Protein AF-A0A1V4PTW7-F1 (afdb_monomer_lite)

Radius of gyration: 13.06 Å; chains: 1; bounding box: 29×34×36 Å

Structure (mmCIF, N/CA/C/O backbone):
data_AF-A0A1V4PTW7-F1
#
_entry.id   AF-A0A1V4PTW7-F1
#
loop_
_atom_site.group_PDB
_atom_site.id
_atom_site.type_symbol
_atom_site.label_atom_id
_atom_site.label_alt_id
_atom_site.label_comp_id
_atom_site.label_asym_id
_atom_site.label_entity_id
_atom_site.label_seq_id
_atom_site.pdbx_PDB_ins_code
_atom_site.Cartn_x
_atom_site.Cartn_y
_atom_site.Cartn_z
_atom_site.occupancy
_atom_site.B_iso_or_equiv
_atom_site.auth_seq_id
_atom_site.auth_comp_id
_atom_site.auth_asym_id
_atom_site.auth_atom_id
_atom_site.pdbx_PDB_model_num
ATOM 1 N N . MET A 1 1 ? -1.256 -20.955 21.029 1.00 32.28 1 MET A N 1
ATOM 2 C CA . MET A 1 1 ? -1.245 -21.277 19.587 1.00 32.28 1 MET A CA 1
ATOM 3 C C . MET A 1 1 ? -0.848 -20.006 18.851 1.00 32.28 1 MET A C 1
ATOM 5 O O . MET A 1 1 ? -1.676 -19.118 18.721 1.00 32.28 1 MET A O 1
ATOM 9 N N . ALA A 1 2 ? 0.435 -19.856 18.516 1.00 35.81 2 ALA A N 1
ATOM 10 C CA . ALA A 1 2 ? 0.947 -18.684 17.809 1.00 35.81 2 ALA A CA 1
ATOM 11 C C . ALA A 1 2 ? 0.738 -18.897 16.306 1.00 35.81 2 ALA A C 1
ATOM 13 O O . ALA A 1 2 ? 1.231 -19.880 15.756 1.00 35.81 2 ALA A O 1
ATOM 14 N N . ALA A 1 3 ? -0.021 -18.014 15.661 1.00 35.53 3 ALA A N 1
ATOM 15 C CA . ALA A 1 3 ? -0.102 -17.983 14.211 1.00 35.53 3 ALA A CA 1
ATOM 16 C C . ALA A 1 3 ? 1.226 -17.428 13.691 1.00 35.53 3 ALA A C 1
ATOM 18 O O . ALA A 1 3 ? 1.477 -16.225 13.725 1.00 35.53 3 ALA A O 1
ATOM 19 N N . THR A 1 4 ? 2.112 -18.324 13.271 1.00 41.72 4 THR A N 1
ATOM 20 C CA . THR A 1 4 ? 3.306 -17.971 12.513 1.00 41.72 4 THR A CA 1
ATOM 21 C C . THR A 1 4 ? 2.817 -17.338 11.219 1.00 41.72 4 THR A C 1
ATOM 23 O O . THR A 1 4 ? 2.270 -18.031 10.365 1.00 41.72 4 THR A O 1
ATOM 26 N N . ALA A 1 5 ? 2.957 -16.017 11.093 1.00 46.06 5 ALA A N 1
ATOM 27 C CA . ALA A 1 5 ? 2.792 -15.345 9.817 1.00 46.06 5 ALA A CA 1
ATOM 28 C C . ALA A 1 5 ? 3.803 -15.982 8.862 1.00 46.06 5 ALA A C 1
ATOM 30 O O . ALA A 1 5 ? 5.011 -15.763 8.973 1.00 46.06 5 ALA A O 1
ATOM 31 N N . THR A 1 6 ? 3.322 -16.867 7.996 1.00 45.25 6 THR A N 1
ATOM 32 C CA . THR A 1 6 ? 4.131 -17.509 6.975 1.00 45.25 6 THR A CA 1
ATOM 33 C C . THR A 1 6 ? 4.710 -16.386 6.128 1.00 45.25 6 THR A C 1
ATOM 35 O O . THR A 1 6 ? 3.990 -15.734 5.372 1.00 45.25 6 THR A O 1
ATOM 38 N N . ARG A 1 7 ? 6.014 -16.130 6.297 1.00 49.78 7 ARG A N 1
ATOM 39 C CA . ARG A 1 7 ? 6.830 -15.381 5.342 1.00 49.78 7 ARG A CA 1
ATOM 40 C C . ARG A 1 7 ? 6.782 -16.175 4.043 1.00 49.78 7 ARG A C 1
ATOM 42 O O . ARG A 1 7 ? 7.566 -17.099 3.842 1.00 49.78 7 ARG A O 1
ATOM 49 N N . GLY A 1 8 ? 5.775 -15.903 3.227 1.00 41.25 8 GLY A N 1
ATOM 50 C CA . GLY A 1 8 ? 5.646 -16.489 1.908 1.00 41.25 8 GLY A CA 1
ATOM 51 C C . GLY A 1 8 ? 6.725 -15.904 1.014 1.00 41.25 8 GLY A C 1
ATOM 52 O O . GLY A 1 8 ? 6.516 -14.835 0.462 1.00 41.25 8 GLY A O 1
ATOM 53 N N . GLY A 1 9 ? 7.846 -16.620 0.917 1.00 36.59 9 GLY A N 1
ATOM 54 C CA . GLY A 1 9 ? 8.750 -16.594 -0.228 1.00 36.59 9 G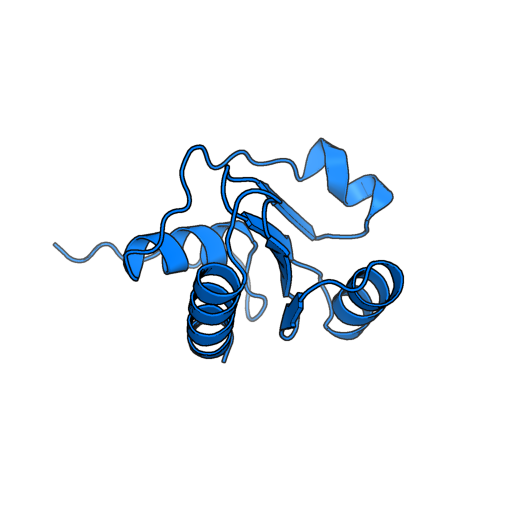LY A CA 1
ATOM 55 C C . GLY A 1 9 ? 9.750 -15.439 -0.292 1.00 36.59 9 GLY A C 1
ATOM 56 O O . GLY A 1 9 ? 9.403 -14.332 -0.664 1.00 36.59 9 GLY A O 1
ATOM 57 N N . GLU A 1 10 ? 11.018 -15.790 -0.057 1.00 37.88 10 GLU A N 1
ATOM 58 C CA . GLU A 1 10 ? 12.187 -15.241 -0.769 1.00 37.88 10 GLU A CA 1
ATOM 59 C C . GLU A 1 10 ? 12.670 -13.830 -0.358 1.00 37.88 10 GLU A C 1
ATOM 61 O O . GLU A 1 10 ? 12.504 -12.839 -1.052 1.00 37.88 10 GLU A O 1
ATOM 66 N N . LEU A 1 11 ? 13.352 -13.780 0.796 1.00 38.69 11 LEU A N 1
ATOM 67 C CA . LEU A 1 11 ? 14.460 -12.862 1.126 1.00 38.69 11 LEU A CA 1
ATOM 68 C C . LEU A 1 11 ? 14.299 -11.380 0.708 1.00 38.69 11 LEU A C 1
ATOM 70 O O . LEU A 1 11 ? 15.005 -10.886 -0.165 1.00 38.69 11 LEU A O 1
ATOM 74 N N . GLY A 1 12 ? 13.481 -10.636 1.456 1.00 48.31 12 GLY A N 1
ATOM 75 C CA . GLY A 1 12 ? 13.752 -9.215 1.724 1.00 48.31 12 GLY A CA 1
ATOM 76 C C . GLY A 1 12 ? 12.744 -8.189 1.208 1.00 48.31 12 GLY A C 1
ATOM 77 O O . GLY A 1 12 ? 12.853 -7.036 1.605 1.00 48.31 12 GLY A O 1
ATOM 78 N N . ALA A 1 13 ? 11.751 -8.569 0.400 1.00 56.53 13 ALA A N 1
ATOM 79 C CA . ALA A 1 13 ? 10.692 -7.645 -0.014 1.00 56.53 13 ALA A CA 1
ATOM 80 C C . ALA A 1 13 ? 9.391 -7.905 0.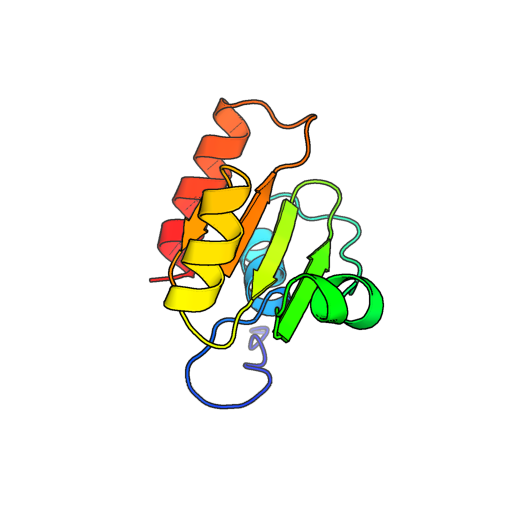762 1.00 56.53 13 ALA A C 1
ATOM 82 O O . ALA A 1 13 ? 8.904 -9.035 0.838 1.00 56.53 13 ALA A O 1
ATOM 83 N N . LEU A 1 14 ? 8.814 -6.854 1.349 1.00 78.75 14 LEU A N 1
ATOM 84 C CA . LEU A 1 14 ? 7.480 -6.915 1.941 1.00 78.75 14 LEU A CA 1
ATOM 85 C C . LEU A 1 14 ? 6.448 -7.110 0.825 1.00 78.75 14 LEU A C 1
ATOM 87 O O . LEU A 1 14 ? 6.436 -6.390 -0.171 1.00 78.75 14 LEU A O 1
ATOM 91 N N . SER A 1 15 ? 5.570 -8.096 0.988 1.00 91.69 15 SER A N 1
ATOM 92 C CA . SER A 1 15 ? 4.494 -8.366 0.036 1.00 91.69 15 SER A CA 1
ATOM 93 C C . SER A 1 15 ? 3.245 -7.554 0.387 1.00 91.69 15 SER A C 1
ATOM 95 O O . SER A 1 15 ? 2.961 -7.310 1.564 1.00 91.69 15 SER A O 1
ATOM 97 N N . ALA A 1 16 ? 2.450 -7.164 -0.615 1.00 95.00 16 ALA A N 1
ATOM 98 C CA . ALA A 1 16 ? 1.210 -6.417 -0.383 1.00 95.00 16 ALA A CA 1
ATOM 99 C C . ALA A 1 16 ? 0.238 -7.182 0.536 1.00 95.00 16 ALA A C 1
ATOM 101 O O . ALA A 1 16 ? -0.392 -6.595 1.417 1.00 95.00 16 ALA A O 1
ATOM 102 N N . ARG A 1 17 ? 0.163 -8.515 0.392 1.00 95.19 17 ARG A N 1
ATOM 103 C CA . ARG A 1 17 ? -0.632 -9.369 1.291 1.00 95.19 17 ARG A CA 1
ATOM 104 C C . ARG A 1 17 ? -0.095 -9.358 2.720 1.00 95.19 17 ARG A C 1
ATOM 106 O O . ARG A 1 17 ? -0.887 -9.333 3.657 1.00 95.19 17 ARG A O 1
ATOM 113 N N . GLY A 1 18 ? 1.227 -9.382 2.884 1.00 93.19 18 GLY A N 1
ATOM 114 C CA . GLY A 1 18 ? 1.876 -9.321 4.191 1.00 93.19 18 GLY A CA 1
ATOM 115 C C . GLY A 1 18 ? 1.513 -8.045 4.946 1.00 93.19 18 GLY A C 1
ATOM 116 O O . GLY A 1 18 ? 1.107 -8.124 6.103 1.00 93.19 18 GLY A O 1
ATOM 117 N N . VAL A 1 19 ? 1.559 -6.897 4.267 1.00 94.19 19 VAL A N 1
ATOM 118 C CA . VAL A 1 19 ? 1.179 -5.594 4.838 1.00 94.19 19 VAL A CA 1
ATOM 119 C C . VAL A 1 19 ? -0.286 -5.579 5.279 1.00 94.19 19 VAL A C 1
ATOM 121 O O . VAL A 1 19 ? -0.583 -5.185 6.404 1.00 94.19 19 VAL A O 1
ATOM 124 N N . VAL A 1 20 ? -1.208 -6.057 4.436 1.00 95.12 20 VAL A N 1
ATOM 125 C CA . VAL A 1 20 ? -2.638 -6.127 4.791 1.00 95.12 20 VAL A CA 1
ATOM 126 C C . VAL A 1 20 ? -2.867 -7.022 6.012 1.00 95.12 20 VAL A C 1
ATOM 128 O O . VAL A 1 20 ? -3.583 -6.634 6.933 1.00 95.12 20 VAL A O 1
ATOM 131 N N . ASN A 1 21 ? -2.225 -8.191 6.064 1.00 94.00 21 ASN A N 1
ATOM 132 C CA . ASN A 1 21 ? -2.337 -9.092 7.212 1.00 94.00 21 ASN A CA 1
ATOM 133 C C . ASN A 1 21 ? -1.768 -8.466 8.495 1.00 94.00 21 ASN A C 1
ATOM 135 O O . ASN A 1 21 ? -2.345 -8.642 9.568 1.00 94.00 21 ASN A O 1
ATOM 139 N N . ALA A 1 22 ? -0.659 -7.731 8.390 1.00 92.69 22 ALA A N 1
ATOM 140 C CA . ALA A 1 22 ? -0.036 -7.053 9.518 1.00 92.69 22 ALA A CA 1
ATOM 141 C C . ALA A 1 22 ? -0.912 -5.913 10.066 1.00 92.69 22 ALA A C 1
ATOM 143 O O . ALA A 1 22 ? -1.084 -5.818 11.278 1.00 92.69 22 ALA A O 1
ATOM 144 N N . LEU A 1 23 ? -1.558 -5.129 9.194 1.00 94.00 23 LEU A N 1
ATOM 145 C CA . LEU A 1 23 ? -2.544 -4.120 9.601 1.00 94.00 23 LEU A CA 1
ATOM 146 C C . LEU A 1 23 ? -3.705 -4.740 10.391 1.00 94.00 23 LEU A C 1
ATOM 148 O O . LEU A 1 23 ? -4.063 -4.245 11.458 1.00 94.00 23 LEU A O 1
ATOM 152 N N . VAL A 1 24 ? -4.271 -5.847 9.899 1.00 94.44 24 VAL A N 1
ATOM 153 C CA . VAL A 1 24 ? -5.350 -6.558 10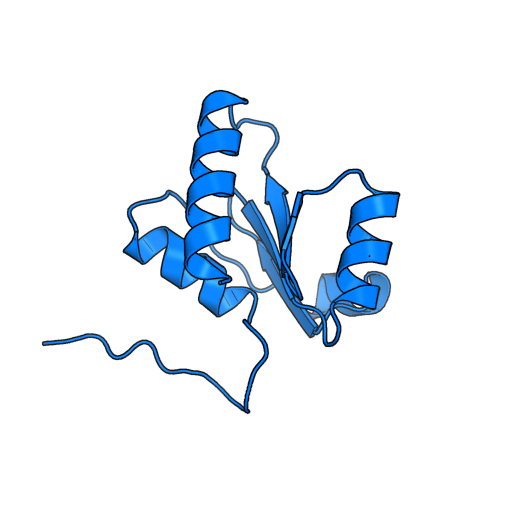.608 1.00 94.44 24 VAL A CA 1
ATOM 154 C C . VAL A 1 24 ? -4.866 -7.071 11.965 1.00 94.44 24 VAL A C 1
ATOM 156 O O . VAL A 1 24 ? -5.574 -6.930 12.960 1.00 94.44 24 VAL A O 1
ATOM 159 N N . ALA A 1 25 ? -3.651 -7.623 12.032 1.00 91.69 25 ALA A N 1
ATOM 160 C CA . ALA A 1 25 ? -3.056 -8.083 13.286 1.00 91.69 25 ALA A CA 1
ATOM 161 C C . ALA A 1 25 ? -2.821 -6.938 14.291 1.00 91.69 25 ALA A C 1
ATOM 163 O O . ALA A 1 25 ? -2.950 -7.157 15.494 1.00 91.69 25 ALA A O 1
ATOM 164 N N . ALA A 1 26 ? -2.544 -5.725 13.806 1.00 91.88 26 ALA A N 1
ATOM 165 C CA . ALA A 1 26 ? -2.434 -4.503 14.603 1.00 91.88 26 ALA A CA 1
ATOM 166 C C . ALA A 1 26 ? -3.799 -3.883 14.985 1.00 91.88 26 ALA A C 1
ATOM 168 O O . ALA A 1 26 ? -3.850 -2.866 15.674 1.00 91.88 26 ALA A O 1
ATOM 169 N N . GLY A 1 27 ? -4.920 -4.487 14.571 1.00 95.06 27 GLY A N 1
ATOM 170 C CA . GLY A 1 27 ? -6.276 -4.037 14.906 1.00 95.06 27 GLY A CA 1
ATOM 171 C C . GLY A 1 27 ? -6.873 -3.007 13.941 1.00 95.06 27 GLY A C 1
ATOM 172 O O . GLY A 1 27 ? -7.943 -2.460 14.215 1.00 95.06 27 GLY A O 1
ATOM 173 N N . PHE A 1 28 ? -6.222 -2.749 12.806 1.00 95.25 28 PHE A N 1
ATOM 174 C CA . PHE A 1 28 ? -6.740 -1.856 11.774 1.00 95.25 28 PHE A CA 1
ATOM 175 C C . PHE A 1 28 ? -7.773 -2.554 10.883 1.00 95.25 28 PHE A C 1
ATOM 177 O O . PHE A 1 28 ? -7.762 -3.771 10.691 1.00 95.25 28 PHE A O 1
ATOM 184 N N . GLN A 1 29 ? -8.677 -1.765 10.304 1.00 94.12 29 GLN A N 1
ATOM 185 C CA . GLN A 1 29 ? -9.685 -2.276 9.382 1.00 94.12 29 GLN A CA 1
ATOM 186 C C . GLN A 1 29 ? -9.065 -2.475 7.998 1.00 94.12 29 GLN A C 1
ATOM 188 O O . GLN A 1 29 ? -8.649 -1.522 7.348 1.00 94.12 29 GLN A O 1
ATOM 193 N N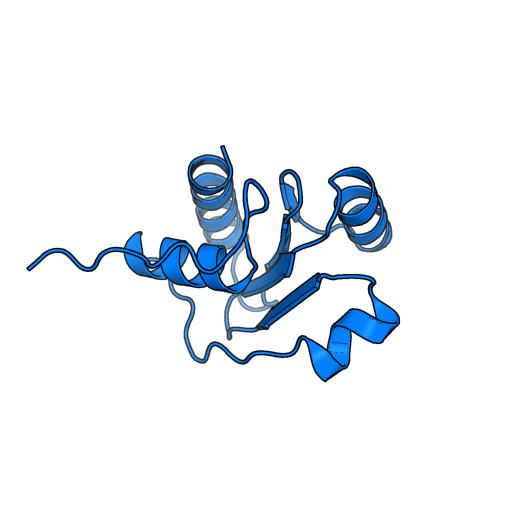 . ALA A 1 30 ? -9.041 -3.711 7.513 1.00 93.19 30 ALA A N 1
ATOM 194 C CA . ALA A 1 30 ? -8.694 -4.018 6.126 1.00 93.19 30 ALA A CA 1
ATOM 195 C C . ALA A 1 30 ? -9.611 -5.128 5.567 1.00 93.19 30 ALA A C 1
ATOM 197 O O . ALA A 1 30 ? -9.134 -6.202 5.193 1.00 93.19 30 ALA A O 1
ATOM 198 N N . PRO A 1 31 ? -10.943 -4.916 5.578 1.00 93.94 31 PRO A N 1
ATOM 199 C CA . PRO A 1 31 ? -11.911 -5.943 5.207 1.00 93.94 31 PRO A CA 1
ATOM 200 C C . PRO A 1 31 ? -11.918 -6.206 3.697 1.00 93.94 31 PRO A C 1
ATOM 202 O O . PRO A 1 31 ? -11.488 -5.372 2.903 1.00 93.94 31 PRO A O 1
ATOM 205 N N . ASN A 1 32 ? -12.458 -7.362 3.305 1.00 95.44 32 ASN A N 1
ATOM 206 C CA . ASN A 1 32 ? -12.697 -7.717 1.902 1.00 95.44 32 ASN A CA 1
ATOM 207 C C . ASN A 1 32 ? -11.426 -7.682 1.032 1.00 95.44 32 ASN A C 1
ATOM 209 O O . ASN A 1 32 ? -11.434 -7.181 -0.086 1.00 95.44 32 ASN A O 1
ATOM 213 N N . ALA A 1 33 ? -10.320 -8.229 1.546 1.00 95.69 33 ALA A N 1
ATOM 214 C CA . ALA A 1 33 ? -9.036 -8.225 0.851 1.00 95.69 33 ALA A CA 1
ATOM 215 C C . ALA A 1 33 ? -9.030 -9.103 -0.417 1.00 95.69 33 ALA A C 1
ATOM 217 O O . ALA A 1 33 ? -8.948 -10.333 -0.342 1.00 95.69 33 ALA A O 1
ATOM 218 N N . VAL A 1 34 ? -9.018 -8.469 -1.588 1.00 97.50 34 VAL A N 1
ATOM 219 C CA . VAL A 1 34 ? -8.982 -9.113 -2.907 1.00 97.50 34 VAL A CA 1
ATOM 220 C C . VAL A 1 34 ? -7.585 -9.007 -3.513 1.00 97.50 34 VAL A C 1
ATOM 222 O O . VAL A 1 34 ? -6.984 -7.932 -3.540 1.00 97.50 34 VAL A O 1
ATOM 225 N N . ASP A 1 35 ? -7.062 -10.130 -4.018 1.00 96.69 35 ASP A N 1
ATOM 226 C CA . ASP A 1 35 ? -5.864 -10.094 -4.860 1.00 96.69 35 ASP A CA 1
ATOM 227 C C . ASP A 1 35 ? -6.217 -9.530 -6.235 1.00 96.69 35 ASP A C 1
ATOM 229 O O . ASP A 1 35 ? -7.084 -10.068 -6.922 1.00 96.69 35 ASP A O 1
ATOM 233 N N . THR A 1 36 ? -5.547 -8.455 -6.632 1.00 97.50 36 THR A N 1
ATOM 234 C CA . THR A 1 36 ? -5.764 -7.787 -7.923 1.00 97.50 36 THR A CA 1
ATOM 235 C C . THR A 1 36 ? -4.488 -7.742 -8.762 1.00 97.50 36 THR A C 1
ATOM 237 O O . THR A 1 36 ? -4.367 -6.960 -9.707 1.00 97.50 36 THR A O 1
ATOM 240 N N . THR A 1 37 ? -3.507 -8.582 -8.417 1.00 96.38 37 THR A N 1
ATOM 241 C CA . THR A 1 37 ? -2.181 -8.599 -9.045 1.00 96.38 37 THR A CA 1
ATOM 242 C C . THR A 1 37 ? -2.274 -8.781 -10.557 1.00 96.38 37 THR A C 1
ATOM 244 O O . THR A 1 37 ? -1.687 -8.001 -11.304 1.00 96.38 37 THR A O 1
ATOM 247 N N . ALA A 1 38 ? -3.067 -9.750 -11.025 1.00 97.00 38 ALA A N 1
ATOM 248 C CA . ALA A 1 38 ? -3.210 -10.043 -12.452 1.00 97.00 38 ALA A CA 1
ATOM 249 C C . ALA A 1 38 ? -3.842 -8.888 -13.252 1.00 97.00 38 ALA A C 1
ATOM 251 O O . ALA A 1 38 ? -3.615 -8.772 -14.453 1.00 97.00 38 ALA A O 1
ATOM 252 N N . GLN A 1 39 ? -4.636 -8.043 -12.596 1.00 97.19 39 GLN A N 1
ATOM 253 C CA . GLN A 1 39 ? -5.381 -6.953 -13.216 1.00 97.19 39 GLN A CA 1
ATOM 254 C C . GLN A 1 39 ? -4.583 -5.650 -13.209 1.00 97.19 39 GLN A C 1
ATOM 256 O O . GLN A 1 39 ? -4.604 -4.910 -14.188 1.00 97.19 39 GLN A O 1
ATOM 261 N N . GLU A 1 40 ? -3.883 -5.355 -12.114 1.00 95.19 40 GLU A N 1
ATOM 262 C CA . GLU A 1 40 ? -3.240 -4.054 -11.935 1.00 95.19 40 GLU A CA 1
ATOM 263 C C . GLU A 1 40 ? -1.750 -4.059 -12.276 1.00 95.19 40 GLU A C 1
ATOM 265 O O . GLU A 1 40 ? -1.254 -3.107 -12.883 1.00 95.19 40 GLU A O 1
ATOM 270 N N . CYS A 1 41 ? -1.026 -5.123 -11.918 1.00 96.00 41 CYS A N 1
ATOM 271 C CA . CYS A 1 41 ? 0.428 -5.135 -12.047 1.00 96.00 41 CYS A CA 1
ATOM 272 C C . CYS A 1 41 ? 0.969 -5.106 -13.485 1.00 96.00 41 CYS A C 1
ATOM 274 O O . CYS A 1 41 ? 2.015 -4.478 -13.666 1.00 96.00 41 CYS A O 1
ATOM 276 N N . PRO A 1 42 ? 0.286 -5.636 -14.523 1.00 96.38 42 PRO A N 1
ATOM 277 C CA . PRO A 1 42 ? 0.724 -5.439 -15.906 1.00 96.38 42 PRO A CA 1
ATOM 278 C C . PRO A 1 42 ? 0.842 -3.963 -16.316 1.00 96.38 42 PRO A C 1
ATOM 280 O O . PRO A 1 42 ? 1.695 -3.623 -17.129 1.00 96.38 42 PRO A O 1
ATOM 283 N N . ALA A 1 43 ? 0.013 -3.082 -15.742 1.00 92.81 43 ALA A N 1
ATOM 284 C CA . ALA A 1 43 ? 0.016 -1.652 -16.048 1.00 92.81 43 ALA A CA 1
ATOM 285 C C . ALA A 1 43 ? 0.859 -0.827 -15.062 1.00 92.81 43 ALA A C 1
ATOM 287 O O . ALA A 1 43 ? 1.491 0.150 -15.458 1.00 92.81 43 ALA A O 1
ATOM 288 N N . SER A 1 44 ? 0.870 -1.188 -13.774 1.00 91.69 44 SER A N 1
ATOM 289 C CA . SER A 1 44 ? 1.601 -0.433 -12.748 1.00 91.69 44 SER A CA 1
ATOM 290 C C . SER A 1 44 ? 3.051 -0.875 -12.550 1.00 91.69 44 SER A C 1
ATOM 292 O O . SER A 1 44 ? 3.810 -0.143 -11.920 1.00 91.69 44 SER A O 1
ATOM 294 N N . GLY A 1 45 ? 3.442 -2.055 -13.041 1.00 93.06 45 GLY A N 1
ATOM 295 C CA . GLY A 1 45 ? 4.773 -2.626 -12.811 1.00 93.06 45 GLY A CA 1
ATOM 296 C C . GLY A 1 45 ? 5.011 -3.082 -11.366 1.00 93.06 45 GLY A C 1
ATOM 297 O O . GLY A 1 45 ? 6.163 -3.140 -10.932 1.00 93.06 45 GLY A O 1
ATOM 298 N N . CYS A 1 46 ? 3.936 -3.359 -10.616 1.00 95.88 46 CYS A N 1
ATOM 299 C CA . CYS A 1 46 ? 4.035 -3.983 -9.295 1.00 95.88 46 CYS A CA 1
ATOM 300 C C . CYS A 1 46 ? 4.310 -5.487 -9.406 1.00 95.88 46 CYS A C 1
ATOM 302 O O . CYS A 1 46 ? 4.152 -6.082 -10.467 1.00 95.88 46 CYS A O 1
ATOM 304 N N . GLU A 1 47 ? 4.709 -6.099 -8.298 1.00 95.69 47 GLU A N 1
ATOM 305 C CA . GLU A 1 47 ? 4.822 -7.555 -8.153 1.00 95.69 47 GLU A CA 1
ATOM 306 C C . GLU A 1 47 ? 3.577 -8.146 -7.493 1.00 95.69 47 GLU A C 1
ATOM 308 O O . GLU A 1 47 ? 3.178 -9.263 -7.811 1.00 95.69 47 GLU A O 1
ATOM 313 N N . GLN A 1 48 ? 2.928 -7.376 -6.615 1.00 97.19 48 GLN A N 1
ATOM 314 C CA . GLN A 1 48 ? 1.653 -7.746 -6.019 1.00 97.19 48 GLN A CA 1
ATOM 315 C C . GLN A 1 48 ? 0.749 -6.527 -5.837 1.00 97.19 48 GLN A C 1
ATOM 317 O O . GLN A 1 48 ? 1.225 -5.427 -5.549 1.00 97.19 48 GLN A O 1
ATOM 322 N N . SER A 1 49 ? -0.562 -6.741 -5.961 1.00 97.69 49 SER A N 1
ATOM 323 C CA . SER A 1 49 ? -1.597 -5.758 -5.636 1.00 97.69 49 SER A CA 1
ATOM 324 C C . SER A 1 49 ? -2.702 -6.399 -4.799 1.00 97.69 49 SER A C 1
ATOM 326 O O . SER A 1 49 ? -3.294 -7.402 -5.202 1.00 97.69 49 SER A O 1
ATOM 328 N N . VAL A 1 50 ? -3.004 -5.814 -3.640 1.00 97.88 50 VAL A N 1
ATOM 329 C CA . VAL A 1 50 ? -4.112 -6.230 -2.772 1.00 97.88 50 VAL A CA 1
ATOM 330 C C . VAL A 1 50 ? -4.988 -5.025 -2.468 1.00 97.88 50 VAL A C 1
ATOM 332 O O . VAL A 1 50 ? -4.497 -3.967 -2.083 1.00 97.88 50 VAL A O 1
ATOM 335 N N . VAL A 1 51 ? -6.294 -5.198 -2.639 1.00 97.25 51 VAL A N 1
ATOM 336 C CA . VAL A 1 51 ? -7.297 -4.152 -2.425 1.00 97.25 51 VAL A CA 1
ATOM 337 C C . VAL A 1 51 ? -8.208 -4.567 -1.294 1.00 97.25 51 VAL A C 1
ATOM 339 O O . VAL A 1 51 ? -8.679 -5.699 -1.273 1.00 97.25 51 VAL A O 1
ATOM 342 N N . THR A 1 52 ? -8.468 -3.642 -0.387 1.00 96.50 52 THR A N 1
ATOM 343 C CA . THR A 1 52 ? -9.484 -3.740 0.658 1.00 96.50 52 THR A CA 1
ATOM 344 C C . THR A 1 52 ? -10.427 -2.543 0.535 1.00 96.50 52 THR A C 1
ATOM 346 O O . THR A 1 52 ? -10.197 -1.639 -0.274 1.00 96.50 52 THR A O 1
ATOM 349 N N . ASP A 1 53 ? -11.465 -2.491 1.365 1.00 94.75 53 ASP A N 1
ATOM 350 C CA . ASP A 1 53 ? -12.366 -1.328 1.390 1.00 94.75 53 ASP A CA 1
ATOM 351 C C . ASP A 1 53 ? -11.706 -0.064 1.974 1.00 94.75 53 ASP A C 1
ATOM 353 O O . ASP A 1 53 ? -12.254 1.032 1.863 1.00 94.75 53 ASP A O 1
ATOM 357 N N . THR A 1 54 ? -10.546 -0.201 2.622 1.00 95.62 54 THR A N 1
ATOM 358 C CA . THR A 1 54 ? -9.846 0.888 3.322 1.00 95.62 54 THR A CA 1
ATOM 359 C C . THR A 1 54 ? -8.524 1.263 2.667 1.00 95.62 54 THR A C 1
ATOM 361 O O . THR A 1 54 ? -8.162 2.440 2.651 1.00 95.62 54 THR A O 1
ATOM 364 N N . VAL A 1 55 ? -7.798 0.289 2.119 1.00 96.00 55 VAL A N 1
ATOM 365 C CA . VAL A 1 55 ? -6.462 0.469 1.555 1.00 96.00 55 VAL A CA 1
ATOM 366 C C . VAL A 1 55 ? -6.282 -0.351 0.284 1.00 96.00 55 VAL A C 1
ATOM 368 O O . VAL A 1 55 ? -6.702 -1.502 0.182 1.00 96.00 55 VAL A O 1
ATOM 371 N N . ARG A 1 56 ? -5.574 0.223 -0.681 1.00 97.38 56 ARG A N 1
ATOM 372 C CA . ARG A 1 56 ? -4.980 -0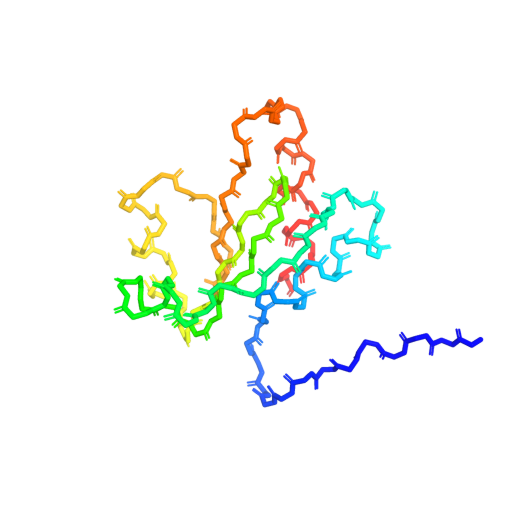.506 -1.800 1.00 97.38 56 ARG A CA 1
ATOM 373 C C . ARG A 1 56 ? -3.478 -0.516 -1.598 1.00 97.38 56 ARG A C 1
ATOM 375 O O . ARG A 1 56 ? -2.851 0.538 -1.565 1.00 97.38 56 ARG A O 1
ATOM 382 N N . VAL A 1 57 ? -2.912 -1.708 -1.470 1.00 96.81 57 VAL A N 1
ATOM 383 C CA . VAL A 1 57 ? -1.487 -1.917 -1.225 1.00 96.81 57 VAL A CA 1
ATOM 384 C C . VAL A 1 57 ? -0.857 -2.554 -2.453 1.00 96.81 57 VAL A C 1
ATOM 386 O O . VAL A 1 57 ? -1.346 -3.565 -2.958 1.00 96.81 57 VAL A O 1
ATOM 389 N N . LYS A 1 58 ? 0.251 -1.980 -2.916 1.00 97.25 58 LYS A N 1
ATOM 390 C CA . LYS A 1 58 ? 1.073 -2.525 -3.998 1.00 97.25 58 LYS A CA 1
ATOM 391 C C . LYS A 1 58 ? 2.499 -2.729 -3.512 1.00 97.25 58 LYS A C 1
ATOM 393 O O . LYS A 1 58 ? 3.058 -1.822 -2.901 1.00 97.25 58 LYS A O 1
ATOM 398 N N . SER A 1 59 ? 3.088 -3.881 -3.818 1.00 96.06 59 SER A N 1
ATOM 399 C CA . SER A 1 59 ? 4.517 -4.136 -3.607 1.00 96.06 59 SER A CA 1
ATOM 400 C C . SER A 1 59 ? 5.263 -4.116 -4.936 1.00 96.06 59 SER A C 1
ATOM 402 O O . SER A 1 59 ? 4.740 -4.547 -5.964 1.00 96.06 59 SER A O 1
ATOM 404 N N . PHE A 1 60 ? 6.487 -3.604 -4.926 1.00 94.88 60 PHE A N 1
ATOM 405 C CA . PHE A 1 60 ? 7.340 -3.452 -6.100 1.00 94.88 60 PHE A CA 1
ATOM 406 C C . PHE A 1 60 ? 8.695 -4.104 -5.848 1.00 94.88 60 PHE A C 1
ATOM 408 O O . PHE A 1 60 ? 9.229 -4.006 -4.751 1.00 94.88 60 PHE A O 1
ATOM 415 N N . GLY A 1 61 ? 9.324 -4.639 -6.894 1.00 92.12 61 GLY A N 1
ATOM 416 C CA . GLY A 1 61 ? 10.646 -5.260 -6.752 1.00 92.12 61 GLY A CA 1
ATOM 417 C C . GLY A 1 61 ? 11.773 -4.302 -6.353 1.00 92.12 61 GLY A C 1
ATOM 418 O O . GLY A 1 61 ? 12.857 -4.749 -5.995 1.00 92.12 61 GLY A O 1
ATOM 419 N N . THR A 1 62 ? 11.563 -2.979 -6.431 1.00 91.94 62 THR A N 1
ATOM 420 C CA . THR A 1 62 ? 12.545 -1.981 -5.979 1.00 91.94 62 THR A CA 1
ATOM 421 C C . THR A 1 62 ? 11.886 -0.723 -5.416 1.00 91.94 62 THR A C 1
ATOM 423 O O . THR A 1 62 ? 10.842 -0.277 -5.901 1.00 91.94 62 THR A O 1
ATOM 426 N N . THR A 1 63 ? 12.564 -0.080 -4.459 1.00 93.06 63 THR A N 1
ATOM 427 C CA . THR A 1 63 ? 12.157 1.216 -3.890 1.00 93.06 63 THR A CA 1
ATOM 428 C C . THR A 1 63 ? 12.028 2.301 -4.955 1.00 93.06 63 THR A C 1
ATOM 430 O O . THR A 1 63 ? 11.063 3.058 -4.960 1.00 93.06 63 THR A O 1
ATOM 433 N N . ALA A 1 64 ? 12.948 2.339 -5.924 1.00 94.12 64 ALA A N 1
ATOM 434 C CA . ALA A 1 64 ? 12.895 3.313 -7.012 1.00 94.12 64 ALA A CA 1
ATOM 435 C C . ALA A 1 64 ? 11.616 3.173 -7.859 1.00 94.12 64 ALA A C 1
ATOM 437 O O . ALA A 1 64 ? 11.035 4.175 -8.270 1.00 94.12 64 ALA A O 1
ATOM 438 N N . ARG A 1 65 ? 11.139 1.947 -8.124 1.00 94.56 65 ARG A N 1
ATOM 439 C CA . ARG A 1 65 ? 9.880 1.736 -8.861 1.00 94.56 65 ARG A CA 1
ATOM 440 C C . ARG A 1 65 ? 8.666 2.173 -8.046 1.00 94.56 65 ARG A C 1
ATOM 442 O O . ARG A 1 65 ? 7.812 2.870 -8.590 1.00 94.56 65 ARG A O 1
ATOM 449 N N . ALA A 1 66 ? 8.628 1.824 -6.761 1.00 95.00 66 ALA A N 1
ATOM 450 C CA . ALA A 1 66 ? 7.569 2.253 -5.850 1.00 95.00 66 ALA A CA 1
ATOM 451 C C . ALA A 1 66 ? 7.478 3.788 -5.770 1.00 95.00 66 ALA A C 1
ATOM 453 O O . ALA A 1 66 ? 6.406 4.354 -5.972 1.00 95.00 66 ALA A O 1
ATOM 454 N N . GLN A 1 67 ? 8.612 4.466 -5.564 1.00 95.12 67 GLN A N 1
ATOM 455 C CA . GLN A 1 67 ? 8.696 5.929 -5.502 1.00 95.12 67 GLN A CA 1
ATOM 456 C C . GLN A 1 67 ? 8.203 6.596 -6.786 1.00 95.12 67 GLN A C 1
ATOM 458 O O . GLN A 1 67 ? 7.373 7.499 -6.726 1.00 95.12 67 GLN A O 1
ATOM 463 N N . ASN A 1 68 ? 8.658 6.128 -7.953 1.00 96.00 68 ASN A N 1
ATOM 464 C CA . ASN A 1 68 ? 8.213 6.675 -9.237 1.00 96.00 68 ASN A CA 1
ATOM 465 C C . ASN A 1 68 ? 6.700 6.503 -9.443 1.00 96.00 68 ASN A C 1
ATOM 467 O O . ASN A 1 68 ? 6.023 7.427 -9.894 1.00 96.00 68 ASN A O 1
ATOM 471 N N . PHE A 1 69 ? 6.156 5.330 -9.101 1.00 95.56 69 PHE A N 1
ATOM 472 C CA . PHE A 1 69 ? 4.724 5.070 -9.220 1.00 95.56 69 PHE A CA 1
ATOM 473 C C . PHE A 1 69 ? 3.893 5.976 -8.300 1.00 95.56 69 PHE A C 1
ATOM 475 O O . PHE A 1 69 ? 2.865 6.504 -8.739 1.00 95.56 69 PHE A O 1
ATOM 482 N N . ALA A 1 70 ? 4.340 6.142 -7.051 1.00 96.25 70 ALA A N 1
ATOM 483 C CA . ALA A 1 70 ? 3.663 6.934 -6.033 1.00 96.25 70 ALA A CA 1
ATOM 484 C C . ALA A 1 70 ? 3.722 8.436 -6.329 1.00 96.25 70 ALA A C 1
ATOM 486 O O . ALA A 1 70 ? 2.689 9.096 -6.280 1.00 96.25 70 ALA A O 1
ATOM 487 N N . ALA A 1 71 ? 4.889 8.962 -6.714 1.00 94.50 71 ALA A N 1
ATOM 488 C CA . ALA A 1 71 ? 5.081 10.383 -7.007 1.00 94.50 71 ALA A CA 1
ATOM 489 C C . ALA A 1 71 ? 4.183 10.872 -8.153 1.00 94.50 71 ALA A C 1
ATOM 491 O O . ALA A 1 71 ? 3.623 11.961 -8.085 1.00 94.50 71 ALA A O 1
ATOM 492 N N . ALA A 1 72 ? 3.976 10.043 -9.182 1.00 92.44 72 ALA A N 1
ATOM 493 C CA . ALA A 1 72 ? 3.084 10.367 -10.296 1.00 92.44 72 ALA A CA 1
ATOM 494 C C . ALA A 1 72 ? 1.596 10.474 -9.898 1.00 92.44 72 ALA A C 1
ATOM 496 O O . ALA A 1 72 ? 0.781 10.914 -10.706 1.00 92.44 72 ALA A O 1
ATOM 497 N N . ARG A 1 73 ? 1.230 10.016 -8.695 1.00 92.50 73 ARG A N 1
ATOM 498 C CA . ARG A 1 73 ? -0.155 9.888 -8.211 1.00 92.50 73 ARG A CA 1
ATOM 499 C C . ARG A 1 73 ? -0.381 10.517 -6.834 1.00 92.50 73 ARG A C 1
ATOM 501 O O . ARG A 1 73 ? -1.472 10.369 -6.298 1.00 92.50 73 ARG A O 1
ATOM 508 N N . ASP A 1 74 ? 0.634 11.176 -6.276 1.00 93.94 74 ASP A N 1
ATOM 509 C CA . ASP A 1 74 ? 0.630 11.730 -4.915 1.00 93.94 74 ASP A CA 1
ATOM 510 C C . ASP A 1 74 ? 0.199 10.705 -3.840 1.00 93.94 74 ASP A C 1
ATOM 512 O O . ASP A 1 74 ? -0.633 10.967 -2.973 1.00 93.94 74 ASP A O 1
ATOM 516 N N . LEU A 1 75 ? 0.730 9.479 -3.940 1.00 95.88 75 LEU A N 1
ATOM 517 C CA . LEU A 1 75 ? 0.398 8.375 -3.030 1.00 95.88 75 LEU A CA 1
ATOM 518 C C . LEU A 1 75 ? 1.415 8.225 -1.899 1.00 95.88 75 LEU A C 1
ATOM 520 O O . LEU A 1 75 ? 2.588 8.575 -2.034 1.00 95.88 75 LEU A O 1
ATOM 524 N N . PHE A 1 76 ? 0.975 7.614 -0.798 1.00 95.81 76 PHE A N 1
ATOM 525 C CA . PHE A 1 76 ? 1.857 7.256 0.306 1.00 95.81 76 PHE A CA 1
ATOM 526 C C . PHE A 1 76 ? 2.746 6.067 -0.074 1.00 95.81 76 PHE A C 1
ATOM 528 O O . PHE A 1 76 ? 2.281 5.088 -0.661 1.00 95.81 76 PHE A O 1
ATOM 535 N N . GLN A 1 77 ? 4.029 6.138 0.271 1.00 95.19 77 GLN A N 1
ATOM 536 C CA . GLN A 1 77 ? 5.020 5.132 -0.096 1.00 95.19 77 GLN A CA 1
ATOM 537 C C . GLN A 1 77 ? 6.038 4.939 1.028 1.00 95.19 77 GLN A C 1
ATOM 539 O O . GLN A 1 77 ? 6.458 5.901 1.667 1.00 95.19 77 GLN A O 1
ATOM 544 N N . LEU A 1 78 ? 6.443 3.686 1.235 1.00 93.38 78 LEU A N 1
ATOM 545 C CA . LEU A 1 78 ? 7.489 3.264 2.164 1.00 93.38 78 LEU A CA 1
ATOM 546 C C . LEU A 1 78 ? 8.282 2.131 1.514 1.00 93.38 78 LEU A C 1
ATOM 548 O O . LEU A 1 78 ? 7.709 1.106 1.157 1.00 93.38 78 LEU A O 1
ATOM 552 N N . GLU A 1 79 ? 9.590 2.311 1.333 1.00 92.69 79 GLU A N 1
ATOM 553 C CA . GLU A 1 79 ? 10.465 1.340 0.659 1.00 92.69 79 GLU A CA 1
ATOM 554 C C . GLU A 1 79 ? 9.876 0.763 -0.649 1.00 92.69 79 GLU A C 1
ATOM 556 O O . GLU A 1 79 ? 9.715 1.467 -1.643 1.00 92.69 79 GLU A O 1
ATOM 561 N N . THR A 1 80 ? 9.532 -0.520 -0.672 1.00 94.50 80 THR A N 1
ATOM 562 C CA . THR A 1 80 ? 8.968 -1.225 -1.829 1.00 94.50 80 THR A CA 1
ATOM 563 C C . THR A 1 80 ? 7.439 -1.205 -1.869 1.00 94.50 80 THR A C 1
ATOM 565 O O . THR A 1 80 ? 6.849 -1.753 -2.799 1.00 94.50 80 THR A O 1
ATOM 568 N N . ILE A 1 81 ? 6.782 -0.568 -0.898 1.00 95.81 81 ILE A N 1
ATOM 569 C CA . ILE A 1 81 ? 5.331 -0.563 -0.714 1.00 95.81 81 ILE A CA 1
ATOM 570 C C . ILE A 1 81 ? 4.738 0.798 -1.074 1.00 95.81 81 ILE A C 1
ATOM 572 O O . ILE A 1 81 ? 5.197 1.839 -0.610 1.00 95.81 81 ILE A O 1
ATOM 576 N N . VAL A 1 82 ? 3.659 0.787 -1.854 1.00 97.12 82 VAL A N 1
ATOM 577 C CA . VAL A 1 82 ? 2.795 1.951 -2.084 1.00 97.12 82 VAL A CA 1
ATOM 578 C C . VAL A 1 82 ? 1.417 1.656 -1.519 1.00 97.12 82 VAL A C 1
ATOM 580 O O . VAL A 1 82 ? 0.874 0.571 -1.741 1.00 97.12 82 VAL A O 1
ATOM 583 N N . VAL A 1 83 ? 0.848 2.630 -0.813 1.00 96.75 83 VAL A N 1
ATOM 584 C CA . VAL A 1 83 ? -0.497 2.551 -0.249 1.00 96.75 83 VAL A CA 1
ATOM 585 C C . VAL A 1 83 ? -1.334 3.726 -0.728 1.00 96.75 83 VAL A C 1
ATOM 587 O O . VAL A 1 83 ? -0.964 4.891 -0.598 1.00 96.75 83 VAL A O 1
ATOM 590 N N . GLU A 1 84 ? -2.501 3.395 -1.255 1.00 96.88 84 GLU A N 1
ATOM 591 C CA . GLU A 1 84 ? -3.573 4.335 -1.543 1.00 96.88 84 GLU A CA 1
ATOM 592 C C . GLU A 1 84 ? -4.699 4.118 -0.527 1.00 96.88 84 GLU A C 1
ATOM 594 O O . GLU A 1 84 ? -5.124 2.986 -0.283 1.00 96.88 84 GLU A O 1
ATOM 599 N N . PHE A 1 85 ? -5.173 5.203 0.083 1.00 95.56 85 PHE A N 1
ATOM 600 C CA . PHE A 1 85 ? -6.262 5.169 1.056 1.00 95.56 85 PHE A CA 1
ATOM 601 C C . PHE A 1 85 ? -7.604 5.356 0.360 1.00 95.56 85 PHE A C 1
ATOM 603 O O . PHE A 1 85 ? -7.750 6.232 -0.493 1.00 95.56 85 PHE A O 1
ATOM 610 N N . ALA A 1 86 ? -8.606 4.575 0.758 1.00 91.19 86 ALA A N 1
ATOM 611 C CA . ALA A 1 86 ? -9.946 4.717 0.215 1.00 91.19 86 ALA A CA 1
ATOM 612 C C . ALA A 1 86 ? -10.506 6.131 0.500 1.00 91.19 86 ALA A C 1
ATOM 614 O O . ALA A 1 86 ? -10.325 6.653 1.609 1.00 91.19 86 ALA A O 1
ATOM 615 N N . PRO A 1 87 ? -11.233 6.751 -0.453 1.00 87.75 87 PRO A N 1
ATOM 616 C CA . PRO A 1 87 ? -11.764 8.106 -0.295 1.00 87.75 87 PRO A CA 1
ATOM 617 C C . PRO A 1 87 ? -12.566 8.356 0.995 1.00 87.75 87 PRO A C 1
ATOM 619 O O . PRO A 1 87 ? -12.390 9.433 1.565 1.00 87.75 87 PRO A O 1
ATOM 622 N N . PRO A 1 88 ? -13.386 7.406 1.501 1.00 88.88 88 PRO A N 1
ATOM 623 C CA . PRO A 1 88 ? -14.173 7.611 2.719 1.00 88.88 88 PRO A CA 1
ATOM 624 C C . PRO A 1 88 ? -13.359 7.771 4.011 1.00 88.88 88 PRO A C 1
ATOM 626 O O . PRO A 1 88 ? -13.919 8.210 5.013 1.00 88.88 88 PRO A O 1
ATOM 629 N N . LEU A 1 89 ? -12.069 7.410 4.029 1.00 92.25 89 LEU A N 1
ATOM 630 C CA . LEU A 1 89 ? -11.242 7.570 5.226 1.00 92.25 89 LEU A CA 1
ATOM 631 C C . LEU A 1 89 ? -10.977 9.048 5.513 1.00 92.25 89 LEU A C 1
ATOM 633 O O . LEU A 1 89 ? -10.501 9.778 4.639 1.00 92.25 89 LEU A O 1
ATOM 637 N N . SER A 1 90 ? -11.214 9.457 6.761 1.00 94.06 90 SER A N 1
ATOM 638 C CA . SER A 1 90 ? -10.848 10.787 7.244 1.00 94.06 90 SER A CA 1
ATOM 639 C C . SER A 1 90 ? -9.326 10.973 7.241 1.00 94.06 90 SER A C 1
ATOM 641 O O . SER A 1 90 ? -8.573 10.005 7.353 1.00 94.06 90 SER A O 1
ATOM 643 N N . GLU A 1 91 ? -8.839 12.215 7.176 1.00 93.44 91 GLU A N 1
ATOM 644 C CA . GLU A 1 91 ? -7.394 12.484 7.282 1.00 93.44 91 GLU A CA 1
ATOM 645 C C . GLU A 1 91 ? -6.792 11.985 8.603 1.00 93.44 91 GLU A C 1
ATOM 647 O O . GLU A 1 91 ? -5.650 11.524 8.629 1.00 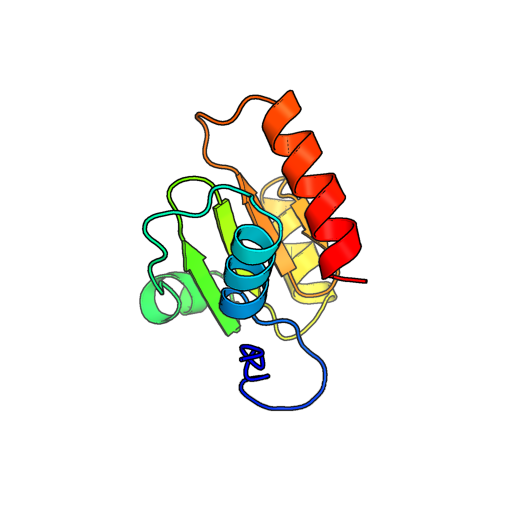93.44 91 GLU A O 1
ATOM 652 N N . GLN A 1 92 ? -7.570 12.010 9.692 1.00 94.88 92 GLN A N 1
ATOM 653 C CA . GLN A 1 92 ? -7.143 11.462 10.977 1.00 94.88 92 GLN A CA 1
ATOM 654 C C . GLN A 1 92 ? -6.942 9.944 10.898 1.00 94.88 92 GLN A C 1
ATOM 656 O O . GLN A 1 92 ? -5.945 9.433 11.412 1.00 94.88 92 GLN A O 1
ATOM 661 N N . ASP A 1 93 ? -7.848 9.225 10.237 1.00 95.06 93 ASP A N 1
ATOM 662 C CA . ASP A 1 93 ? -7.704 7.783 10.048 1.00 95.06 93 ASP A CA 1
ATOM 663 C C . ASP A 1 93 ? -6.523 7.478 9.130 1.00 95.06 93 ASP A C 1
ATOM 665 O O . ASP A 1 93 ? -5.672 6.669 9.492 1.00 95.06 93 ASP A O 1
ATOM 669 N N . ARG A 1 94 ? -6.390 8.188 8.000 1.00 96.00 94 ARG A N 1
ATOM 670 C CA . ARG A 1 94 ? -5.236 8.051 7.091 1.00 96.00 94 ARG A CA 1
ATOM 671 C C . ARG A 1 94 ? -3.914 8.253 7.830 1.00 96.00 94 ARG A C 1
ATOM 673 O O . ARG A 1 94 ? -2.988 7.473 7.640 1.00 96.00 94 ARG A O 1
ATOM 680 N N . ALA A 1 95 ? -3.828 9.254 8.708 1.00 96.00 95 ALA A N 1
ATOM 681 C CA . ALA A 1 95 ? -2.642 9.490 9.527 1.00 96.00 95 ALA A CA 1
ATOM 682 C C . ALA A 1 95 ? -2.335 8.318 10.475 1.00 96.00 95 ALA A C 1
ATOM 684 O O . ALA A 1 95 ? -1.172 7.945 10.608 1.00 96.00 95 ALA A O 1
ATOM 685 N N . ARG A 1 96 ? -3.358 7.699 11.082 1.00 96.00 96 ARG A N 1
ATOM 686 C CA . ARG A 1 96 ? -3.183 6.499 11.919 1.00 96.00 96 ARG A CA 1
ATOM 687 C C . ARG A 1 96 ? -2.663 5.311 11.113 1.00 96.00 96 ARG A C 1
ATOM 689 O O . ARG A 1 96 ? -1.737 4.651 11.568 1.00 96.00 96 ARG A O 1
ATOM 696 N N . TYR A 1 97 ? -3.207 5.064 9.917 1.00 96.00 97 TYR A N 1
ATOM 697 C CA . TYR A 1 97 ? -2.687 4.006 9.044 1.00 96.00 97 TYR A CA 1
ATOM 698 C C . TYR A 1 97 ? -1.242 4.276 8.617 1.00 96.00 97 TYR A C 1
ATOM 700 O O . TYR A 1 97 ? -0.435 3.356 8.641 1.00 96.00 97 TYR A O 1
ATOM 708 N N . ARG A 1 98 ? -0.900 5.517 8.238 1.00 95.94 98 ARG A N 1
ATOM 709 C CA . ARG A 1 98 ? 0.477 5.886 7.864 1.00 95.94 98 ARG A CA 1
ATOM 710 C C . ARG A 1 98 ? 1.465 5.592 8.993 1.00 95.94 98 ARG A C 1
ATOM 712 O O . ARG A 1 98 ? 2.465 4.932 8.746 1.00 95.94 98 ARG A O 1
ATOM 719 N N . ALA A 1 99 ? 1.143 6.017 10.215 1.00 95.88 99 ALA A N 1
ATOM 720 C CA . ALA A 1 99 ? 1.993 5.787 11.380 1.00 95.88 99 ALA A CA 1
ATOM 721 C C . ALA A 1 99 ? 2.222 4.291 11.653 1.00 95.88 99 ALA A C 1
ATOM 723 O O . ALA A 1 99 ? 3.342 3.884 11.942 1.00 95.88 99 ALA A O 1
ATOM 724 N N . GLU A 1 100 ? 1.185 3.460 11.521 1.00 94.19 100 GLU A N 1
ATOM 725 C CA . GLU A 1 100 ? 1.340 2.011 11.680 1.00 94.19 100 GLU A CA 1
ATOM 726 C C . GLU A 1 100 ? 2.170 1.398 10.546 1.00 94.19 100 GLU A C 1
ATOM 728 O O . GLU A 1 100 ? 3.069 0.599 10.785 1.00 94.19 100 GLU A O 1
ATOM 733 N N . LEU A 1 101 ? 1.920 1.800 9.298 1.00 92.12 101 LEU A N 1
ATOM 734 C CA . LEU A 1 101 ? 2.678 1.322 8.142 1.00 92.12 101 LEU A CA 1
ATOM 735 C C . LEU A 1 101 ? 4.175 1.645 8.263 1.00 92.12 101 LEU A C 1
ATOM 737 O O . LEU A 1 101 ? 5.000 0.807 7.911 1.00 92.12 101 LEU A O 1
ATOM 741 N N . GLU A 1 102 ? 4.535 2.812 8.802 1.00 92.88 102 GLU A N 1
ATOM 742 C CA . GLU A 1 102 ? 5.929 3.179 9.093 1.00 92.88 102 GLU A CA 1
ATOM 743 C C . GLU A 1 102 ? 6.589 2.248 10.117 1.00 92.88 102 GLU A C 1
ATOM 745 O O . GLU A 1 102 ? 7.792 2.018 10.035 1.00 92.88 102 GLU A O 1
ATOM 750 N N . VAL A 1 103 ? 5.826 1.693 11.063 1.00 89.69 103 VAL A N 1
ATOM 751 C CA . VAL A 1 103 ? 6.324 0.695 12.024 1.00 89.69 103 VAL A CA 1
ATOM 752 C C . VAL A 1 103 ? 6.457 -0.677 11.368 1.00 89.69 103 VAL A C 1
ATOM 754 O O . VAL A 1 103 ? 7.436 -1.376 11.611 1.00 89.69 103 VAL A O 1
ATOM 757 N N . LEU A 1 104 ? 5.489 -1.061 10.533 1.00 85.00 104 LEU A N 1
ATOM 758 C CA . LEU A 1 104 ? 5.428 -2.382 9.904 1.00 85.00 104 LEU A CA 1
ATOM 759 C C . LEU A 1 104 ? 6.452 -2.585 8.780 1.00 85.00 104 LEU A C 1
ATOM 761 O O . LEU A 1 104 ? 6.826 -3.725 8.506 1.00 85.00 104 LEU A O 1
ATOM 765 N N . VAL A 1 105 ? 6.848 -1.506 8.100 1.00 79.38 105 VAL A N 1
ATOM 766 C CA . VAL A 1 105 ? 7.748 -1.551 6.935 1.00 79.38 105 VAL A CA 1
ATOM 767 C C . VAL A 1 105 ? 9.225 -1.348 7.312 1.00 79.38 105 VAL A C 1
ATOM 769 O O . VAL A 1 105 ? 10.093 -1.568 6.477 1.00 79.38 105 VAL A O 1
ATOM 772 N N . ARG A 1 106 ? 9.518 -0.961 8.556 1.00 67.19 106 ARG A N 1
ATOM 773 C CA . ARG A 1 106 ? 10.872 -0.669 9.055 1.00 67.19 106 ARG A CA 1
ATOM 774 C C . ARG A 1 106 ? 11.663 -1.914 9.457 1.00 67.19 106 ARG A C 1
ATOM 776 O O . ARG A 1 106 ? 12.908 -1.855 9.348 1.00 67.19 106 ARG A O 1
#

Foldseek 3Di:
DDDDPPPPDDPDWQAQVNLLVQCVVVVHDFPPKDWCCVPPCVPLVFPTWIHGQFKIKTFHPFQVSQCVSCVVPVFDDDTRMTIDTHPPDDPVRVVVSSVVSVVVRD

Secondary structure (DSSP, 8-state):
--------SSTTPPPHHHHHHHHHHTT----S-EE-HHHHHHHH--SEEEE-SSEEEEE-SSHHHHHHHHHTTT-EEETTEEEEE-TTS-HHHHHHHHHHHHHH--

pLDDT: mean 87.59, std 17.66, range [32.28, 97.88]

Sequence (106 aa):
MAATATRGGELGALSARGVVNALVAAGFQAPNAVDTTAQECPASGCEQSVVTDTVRVKSFGTTARAQNFAAARDLFQLETIVVEFAPPLSEQDRARYRAELEVLVR